Protein AF-A0A931LGN2-F1 (afdb_monomer_lite)

Sequence (109 aa):
MDMLVTTDWLAAHLGDRDVRVVDGSWHMPQLARDARAEFAHAHIPGAVFFDIDAIADRTSPLPHMLPAPEEFEIAVGALGIGNGDRVVVYDTRGVVSAARVWWTFRAFG

Secondary structure (DSSP, 8-state):
--S---HHHHHHHTT-TTEEEEE-----GGG---HHHHHHHS--TT-EE--TTTSS-SSSSSTTPPPPHHHHHHHHHHTT--TT-EEEEE--TT---HHHHHHHHHHH-

Structure (mmCIF, N/CA/C/O backbone):
data_AF-A0A931LGN2-F1
#
_entry.id   AF-A0A931LGN2-F1
#
loop_
_atom_site.group_PDB
_atom_site.id
_atom_site.type_symbol
_atom_site.label_atom_id
_atom_site.label_alt_id
_atom_site.label_comp_id
_atom_site.label_asym_id
_atom_site.label_entity_id
_atom_site.label_seq_id
_atom_site.pdbx_PDB_ins_code
_atom_site.Cartn_x
_atom_site.Cartn_y
_atom_site.Cartn_z
_atom_site.occupancy
_atom_site.B_iso_or_equiv
_atom_site.auth_seq_id
_atom_site.auth_comp_id
_atom_site.auth_asym_id
_atom_site.auth_atom_id
_atom_site.pdbx_PDB_model_num
ATOM 1 N N . MET A 1 1 ? 4.362 -5.661 20.303 1.00 57.56 1 MET A N 1
ATOM 2 C CA . MET A 1 1 ? 3.354 -4.964 19.484 1.00 57.56 1 MET A CA 1
ATOM 3 C C . MET A 1 1 ? 2.977 -5.923 18.381 1.00 57.56 1 MET A C 1
ATOM 5 O O . MET A 1 1 ? 3.876 -6.343 17.657 1.00 57.56 1 MET A O 1
ATOM 9 N N . ASP A 1 2 ? 1.724 -6.366 18.346 1.00 76.12 2 ASP A N 1
ATOM 10 C CA . ASP A 1 2 ? 1.290 -7.351 17.356 1.00 76.12 2 ASP A CA 1
ATOM 11 C C . ASP A 1 2 ? 1.309 -6.737 15.957 1.00 76.12 2 ASP A C 1
ATOM 13 O O . ASP A 1 2 ? 0.831 -5.627 15.741 1.00 76.12 2 ASP A O 1
ATOM 17 N N . MET A 1 3 ? 1.932 -7.451 15.020 1.00 88.12 3 MET A N 1
ATOM 18 C CA . MET A 1 3 ? 2.112 -7.014 13.629 1.00 88.12 3 MET A CA 1
ATOM 19 C C . MET A 1 3 ? 0.897 -7.338 12.750 1.00 88.12 3 MET A C 1
ATOM 21 O O . MET A 1 3 ? 0.896 -7.008 11.569 1.00 88.12 3 MET A O 1
ATOM 25 N N . LEU A 1 4 ? -0.112 -8.006 13.314 1.00 94.94 4 LEU A N 1
ATOM 26 C CA . LEU A 1 4 ? -1.328 -8.435 12.638 1.00 94.94 4 LEU A CA 1
ATOM 27 C C . LEU A 1 4 ? -2.540 -8.004 13.461 1.00 94.94 4 LEU A C 1
ATOM 29 O O . LEU A 1 4 ? -2.515 -8.048 14.690 1.00 94.94 4 LEU A O 1
ATOM 33 N N . VAL A 1 5 ? -3.609 -7.640 12.763 1.00 96.31 5 VAL A N 1
ATOM 34 C CA . VAL A 1 5 ? -4.920 -7.344 13.345 1.00 96.31 5 VAL A CA 1
ATOM 35 C C . VAL A 1 5 ? -5.957 -8.289 12.754 1.00 96.31 5 VAL A C 1
ATOM 37 O O . VAL A 1 5 ? -5.816 -8.759 11.624 1.00 96.31 5 VAL A O 1
ATOM 40 N N . THR A 1 6 ? -6.997 -8.597 13.522 1.00 97.12 6 THR A N 1
ATOM 41 C CA . THR A 1 6 ? -8.118 -9.407 13.033 1.00 97.12 6 THR A CA 1
ATOM 42 C C . THR A 1 6 ? -9.084 -8.556 12.213 1.00 97.12 6 THR A C 1
ATOM 44 O O . THR A 1 6 ? -9.109 -7.328 12.317 1.00 97.12 6 THR A O 1
ATOM 47 N N . THR A 1 7 ? -9.937 -9.212 11.427 1.00 96.75 7 THR A N 1
ATOM 48 C CA . THR A 1 7 ? -11.029 -8.538 10.710 1.00 96.75 7 THR A CA 1
ATOM 49 C C . THR A 1 7 ? -12.006 -7.851 11.661 1.00 96.75 7 THR A C 1
ATOM 51 O O . THR A 1 7 ? -12.489 -6.771 11.343 1.00 96.75 7 THR A O 1
ATOM 54 N N . ASP A 1 8 ? -12.251 -8.432 12.840 1.00 98.06 8 ASP A N 1
ATOM 55 C CA . ASP A 1 8 ? -13.125 -7.844 13.863 1.00 98.06 8 ASP A CA 1
ATOM 56 C C . ASP A 1 8 ? -12.528 -6.562 14.438 1.00 98.06 8 ASP A C 1
ATOM 58 O O . ASP A 1 8 ? -13.230 -5.566 14.613 1.00 98.06 8 ASP A O 1
ATOM 62 N N . TRP A 1 9 ? -11.212 -6.565 14.683 1.00 97.56 9 TRP A N 1
ATOM 63 C CA . TRP A 1 9 ? -10.505 -5.358 15.085 1.00 97.56 9 TRP A CA 1
ATOM 64 C C . TRP A 1 9 ? -10.626 -4.296 13.995 1.00 97.56 9 TRP A C 1
ATOM 66 O O . TRP A 1 9 ? -11.043 -3.182 14.289 1.00 97.56 9 TRP A O 1
ATOM 76 N N . LEU A 1 10 ? -10.340 -4.638 12.734 1.00 97.56 10 LEU A N 1
ATOM 77 C CA . LEU A 1 10 ? -10.416 -3.664 11.648 1.00 97.56 10 LEU A CA 1
ATOM 78 C C . LEU A 1 10 ? -11.829 -3.086 11.515 1.00 97.56 10 LEU A C 1
ATOM 80 O O . LEU A 1 10 ? -11.980 -1.870 11.489 1.00 97.56 10 LEU A O 1
ATOM 84 N N . ALA A 1 11 ? -12.861 -3.934 11.521 1.00 97.88 11 ALA A N 1
ATOM 85 C CA . ALA A 1 11 ? -14.255 -3.508 11.440 1.00 97.88 11 ALA A CA 1
ATOM 86 C C . ALA A 1 11 ? -14.645 -2.528 12.561 1.00 97.88 11 ALA A C 1
ATOM 88 O O . ALA A 1 11 ? -15.363 -1.563 12.302 1.00 97.88 11 ALA A O 1
ATOM 89 N N . ALA A 1 12 ? -14.141 -2.736 13.781 1.00 98.06 12 ALA A N 1
ATOM 90 C CA . ALA A 1 12 ? -14.393 -1.851 14.917 1.00 98.06 12 ALA A CA 1
ATOM 91 C C . ALA A 1 12 ? -13.675 -0.489 14.824 1.00 98.06 12 ALA A C 1
ATOM 93 O O . ALA A 1 12 ? -14.122 0.457 15.466 1.00 98.06 12 ALA A O 1
ATOM 94 N N . HIS A 1 13 ? -12.605 -0.378 14.027 1.00 97.69 13 HIS A N 1
ATOM 95 C CA . HIS A 1 13 ? -11.767 0.826 13.925 1.00 97.69 13 HIS A CA 1
ATOM 96 C C . HIS A 1 13 ? -11.794 1.473 12.524 1.00 97.69 13 HIS A C 1
ATOM 98 O O . HIS A 1 13 ? -11.047 2.412 12.273 1.00 97.69 13 HIS A O 1
ATOM 104 N N . LEU A 1 14 ? -12.663 1.031 11.600 1.00 96.06 14 LEU A N 1
ATOM 105 C CA . LEU A 1 14 ? -12.775 1.613 10.245 1.00 96.06 14 LEU A CA 1
ATOM 106 C C . LEU A 1 14 ? -13.104 3.117 10.243 1.00 96.06 14 LEU A C 1
ATOM 108 O O . LEU A 1 14 ? -12.819 3.807 9.269 1.00 96.06 14 LEU A O 1
ATOM 112 N N . GLY A 1 15 ? -13.741 3.618 11.305 1.00 95.44 15 GLY A N 1
ATOM 113 C CA . GLY A 1 15 ? -14.076 5.036 11.461 1.00 95.44 15 GLY A CA 1
ATOM 114 C C . GLY A 1 15 ? -12.994 5.876 12.145 1.00 95.44 15 GLY A C 1
ATOM 115 O O . GLY A 1 15 ? -13.154 7.095 12.246 1.00 95.44 15 GLY A O 1
ATOM 116 N N . ASP A 1 16 ? -11.920 5.254 12.631 1.00 97.50 16 ASP A N 1
ATOM 117 C CA . ASP A 1 16 ? -10.846 5.958 13.320 1.00 97.50 16 ASP A CA 1
ATOM 118 C C . ASP A 1 16 ? -10.065 6.826 12.330 1.00 97.50 16 ASP A C 1
ATOM 120 O O . ASP A 1 16 ? -9.646 6.382 11.261 1.00 97.50 16 ASP A O 1
ATOM 124 N N . ARG A 1 17 ? -9.837 8.093 12.691 1.00 94.88 17 ARG A N 1
ATOM 125 C CA . ARG A 1 17 ? -9.197 9.070 11.790 1.00 94.88 17 ARG A CA 1
ATOM 126 C C . ARG A 1 17 ? -7.748 8.733 11.448 1.00 94.88 17 ARG A C 1
ATOM 128 O O . ARG A 1 17 ? -7.250 9.225 10.434 1.00 94.88 17 ARG A O 1
ATOM 135 N N . ASP A 1 18 ? -7.108 7.959 12.312 1.00 95.75 18 ASP A N 1
ATOM 136 C CA . ASP A 1 18 ? -5.727 7.515 12.228 1.00 95.75 18 ASP A CA 1
ATOM 137 C C . ASP A 1 18 ? -5.612 6.066 11.738 1.00 95.75 18 ASP A C 1
ATOM 139 O O . ASP A 1 18 ? -4.524 5.520 11.789 1.00 95.75 18 ASP A O 1
ATOM 143 N N . VAL A 1 19 ? -6.679 5.411 11.262 1.00 97.44 19 VAL A N 1
ATOM 144 C CA . VAL A 1 19 ? -6.567 4.106 10.587 1.00 97.44 19 VAL A CA 1
ATOM 145 C C . VAL A 1 19 ? -6.593 4.306 9.075 1.00 97.44 19 VAL A C 1
ATOM 147 O O . VAL A 1 19 ? -7.521 4.895 8.520 1.00 97.44 19 VAL A O 1
ATOM 150 N N . ARG A 1 20 ? -5.569 3.788 8.389 1.00 97.81 20 ARG A N 1
ATOM 151 C CA . ARG A 1 20 ? -5.482 3.777 6.921 1.00 97.81 20 ARG A CA 1
ATOM 152 C C . ARG A 1 20 ? -5.476 2.349 6.423 1.00 97.81 20 ARG A C 1
ATOM 154 O O . ARG A 1 20 ? -4.548 1.597 6.706 1.00 97.81 20 ARG A O 1
ATOM 161 N N . VAL A 1 21 ? -6.506 1.983 5.671 1.00 98.38 21 VAL A N 1
ATOM 162 C CA . VAL A 1 21 ? -6.586 0.660 5.052 1.00 98.38 21 VAL A CA 1
ATOM 163 C C . VAL A 1 21 ? -5.935 0.719 3.678 1.00 98.38 21 VAL A C 1
ATOM 165 O O . VAL A 1 21 ? -6.259 1.588 2.873 1.00 98.38 21 VAL A O 1
ATOM 168 N N . VAL A 1 22 ? -5.014 -0.198 3.408 1.00 98.56 22 VAL A N 1
ATOM 169 C CA . VAL A 1 22 ? -4.248 -0.239 2.163 1.00 98.56 22 VAL A CA 1
ATOM 170 C C . VAL A 1 22 ? -4.437 -1.596 1.507 1.00 98.56 22 VAL A C 1
ATOM 172 O O . VAL A 1 22 ? -4.096 -2.627 2.084 1.00 98.56 22 VAL A O 1
ATOM 175 N N . ASP A 1 23 ? -4.969 -1.591 0.293 1.00 98.44 23 ASP A N 1
ATOM 176 C CA . ASP A 1 23 ? -4.975 -2.764 -0.569 1.00 98.44 23 ASP A CA 1
ATOM 177 C C . ASP A 1 23 ? -3.623 -2.852 -1.283 1.00 98.44 23 ASP A C 1
ATOM 179 O O . ASP A 1 23 ? -3.290 -2.007 -2.112 1.00 98.44 23 ASP A O 1
ATOM 183 N N . GLY A 1 24 ? -2.830 -3.855 -0.918 1.00 97.69 24 GLY A N 1
ATOM 184 C CA . GLY A 1 24 ? -1.549 -4.179 -1.535 1.00 97.69 24 GLY A CA 1
ATOM 185 C C . GLY A 1 24 ? -1.641 -5.351 -2.507 1.00 97.69 24 GLY A C 1
ATOM 186 O O . GLY A 1 24 ? -0.647 -6.060 -2.674 1.00 97.69 24 GLY A O 1
ATOM 187 N N . SER A 1 25 ? -2.818 -5.628 -3.080 1.00 97.69 25 SER A N 1
ATOM 188 C CA . SER A 1 25 ? -3.022 -6.737 -4.015 1.00 97.69 25 SER A CA 1
ATOM 189 C C . SER A 1 25 ? -2.166 -6.583 -5.265 1.00 97.69 25 SER A C 1
ATOM 191 O O . SER A 1 25 ? -2.205 -5.567 -5.955 1.00 97.69 25 SER A O 1
ATOM 193 N N . TRP A 1 26 ? -1.456 -7.653 -5.603 1.00 96.56 26 TRP A N 1
ATOM 194 C CA . TRP A 1 26 ? -0.723 -7.784 -6.851 1.00 96.56 26 TRP A CA 1
ATOM 195 C C . TRP A 1 26 ? -0.811 -9.228 -7.342 1.00 96.56 26 TRP A C 1
ATOM 197 O O . TRP A 1 26 ? -0.770 -10.165 -6.543 1.00 96.56 26 TRP A O 1
ATOM 207 N N . HIS A 1 27 ? -0.918 -9.418 -8.656 1.00 94.50 27 HIS A N 1
ATOM 208 C CA . HIS A 1 27 ? -1.079 -10.739 -9.263 1.00 94.50 27 HIS A CA 1
ATOM 209 C C . HIS A 1 27 ? 0.071 -11.054 -10.206 1.00 94.50 27 HIS A C 1
ATOM 211 O O . HIS A 1 27 ? 0.509 -10.209 -10.982 1.00 94.50 27 HIS A O 1
ATOM 217 N N . MET A 1 28 ? 0.504 -12.316 -10.201 1.00 91.31 28 MET A N 1
ATOM 218 C CA . MET A 1 28 ? 1.445 -12.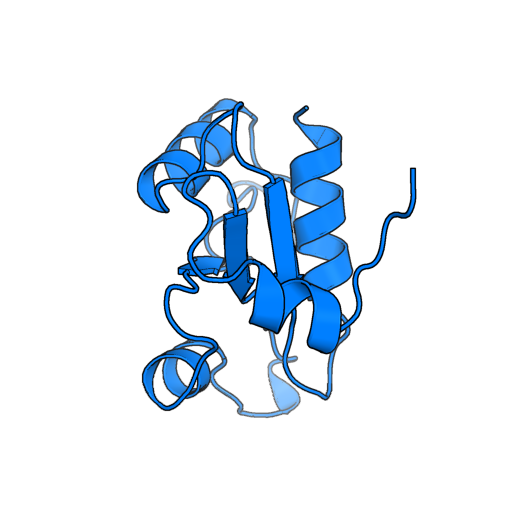812 -11.202 1.00 91.31 28 MET A CA 1
ATOM 219 C C . MET A 1 28 ? 0.849 -12.639 -12.610 1.00 91.31 28 MET A C 1
ATOM 221 O O . MET A 1 28 ? -0.323 -12.989 -12.802 1.00 91.31 28 MET A O 1
ATOM 225 N N . PRO A 1 29 ? 1.628 -12.197 -13.617 1.00 88.81 29 PRO A N 1
ATOM 226 C CA . PRO A 1 29 ? 1.113 -11.928 -14.964 1.00 88.81 29 PRO A CA 1
ATOM 227 C C . PRO A 1 29 ? 0.350 -13.102 -15.597 1.00 88.81 29 PRO A C 1
ATOM 229 O O . PRO A 1 29 ? -0.595 -12.905 -16.356 1.00 88.81 29 PRO A O 1
ATOM 232 N N . GLN A 1 30 ? 0.723 -14.340 -15.258 1.00 90.69 30 GLN A N 1
ATOM 233 C CA . GLN A 1 30 ? 0.113 -15.563 -15.788 1.00 90.69 30 GLN A CA 1
ATOM 234 C C . GLN A 1 30 ? -1.319 -15.798 -15.291 1.00 90.69 30 GLN A C 1
ATOM 236 O O . GLN A 1 30 ? -2.047 -16.575 -15.903 1.00 90.69 30 GLN A O 1
ATOM 241 N N . LEU A 1 31 ? -1.729 -15.157 -14.192 1.00 89.50 31 LEU A N 1
ATOM 242 C CA . LEU A 1 31 ? -3.082 -15.295 -13.652 1.00 89.50 31 LEU A CA 1
ATOM 243 C C . LEU A 1 31 ? -4.115 -14.480 -14.440 1.00 89.50 31 LEU A C 1
ATOM 245 O O . LEU A 1 31 ? -5.305 -14.707 -14.245 1.00 89.50 31 LEU A O 1
ATOM 249 N N . ALA A 1 32 ? -3.682 -13.557 -15.313 1.00 90.00 32 ALA A N 1
ATOM 250 C CA . ALA A 1 32 ? -4.555 -12.674 -16.094 1.00 90.00 32 ALA A CA 1
ATOM 251 C C . ALA A 1 32 ? -5.619 -11.954 -15.234 1.00 90.00 32 ALA A C 1
ATOM 253 O O . ALA A 1 32 ? -6.758 -11.761 -15.657 1.00 90.00 32 ALA A O 1
ATOM 254 N N . ARG A 1 33 ? -5.234 -11.577 -14.009 1.00 93.12 33 ARG A N 1
ATOM 255 C CA . ARG A 1 33 ? -6.052 -10.814 -13.062 1.00 93.12 33 ARG A CA 1
ATOM 256 C C . ARG A 1 33 ? -5.533 -9.390 -12.967 1.00 93.12 33 ARG A C 1
ATOM 258 O O . ARG A 1 33 ? -4.325 -9.173 -12.939 1.00 93.12 33 ARG A O 1
ATOM 265 N N . ASP A 1 34 ? -6.453 -8.443 -12.871 1.00 94.56 34 ASP A N 1
ATOM 266 C CA . ASP A 1 34 ? -6.153 -7.022 -12.724 1.00 94.56 34 ASP A CA 1
ATOM 267 C C . ASP A 1 34 ? -6.534 -6.587 -11.307 1.00 94.56 34 ASP A C 1
ATOM 269 O O . ASP A 1 34 ? -7.710 -6.396 -10.996 1.00 94.56 34 ASP A O 1
ATOM 273 N N . ALA A 1 35 ? -5.530 -6.456 -10.437 1.00 96.00 35 ALA A N 1
ATOM 274 C CA . ALA A 1 35 ? -5.739 -6.088 -9.039 1.00 96.00 35 ALA A CA 1
ATOM 275 C C . ALA A 1 35 ? -6.399 -4.707 -8.897 1.00 96.00 35 ALA A C 1
ATOM 277 O O . ALA A 1 35 ? -7.212 -4.500 -7.997 1.00 96.00 35 ALA A O 1
ATOM 278 N N . ARG A 1 36 ? -6.106 -3.772 -9.809 1.00 96.69 36 ARG A N 1
ATOM 279 C CA . ARG A 1 36 ? -6.666 -2.421 -9.770 1.00 96.69 36 ARG A CA 1
ATOM 280 C C . ARG A 1 36 ? -8.132 -2.414 -10.187 1.00 96.69 36 ARG A C 1
ATOM 282 O O . ARG A 1 36 ? -8.938 -1.718 -9.569 1.00 96.69 36 ARG A O 1
ATOM 289 N N . ALA A 1 37 ? -8.490 -3.188 -11.210 1.00 97.38 37 ALA A N 1
ATOM 290 C CA . ALA A 1 37 ? -9.883 -3.367 -11.608 1.00 97.38 37 ALA A CA 1
ATOM 291 C C . ALA A 1 37 ? -10.692 -4.099 -10.523 1.00 97.38 37 ALA A C 1
ATOM 293 O O . ALA A 1 37 ? -11.827 -3.715 -10.244 1.00 97.38 37 ALA A O 1
ATOM 294 N N . GLU A 1 38 ? -10.104 -5.110 -9.877 1.00 97.12 38 GLU A N 1
ATOM 295 C CA . GLU A 1 38 ? -10.714 -5.816 -8.744 1.00 97.12 38 GLU A CA 1
ATOM 296 C C . GLU A 1 38 ? -10.956 -4.876 -7.558 1.00 97.12 38 GLU A C 1
ATOM 298 O O . GLU A 1 38 ? -12.075 -4.829 -7.051 1.00 97.12 38 GLU A O 1
ATOM 303 N N . PHE A 1 39 ? -9.959 -4.065 -7.188 1.00 97.94 39 PHE A N 1
ATOM 304 C CA . PHE A 1 39 ? -10.100 -3.029 -6.165 1.00 97.94 39 PHE A CA 1
ATOM 305 C C . PHE A 1 39 ? -11.225 -2.047 -6.515 1.00 97.94 39 PHE A C 1
ATOM 307 O O . PHE A 1 39 ? -12.096 -1.779 -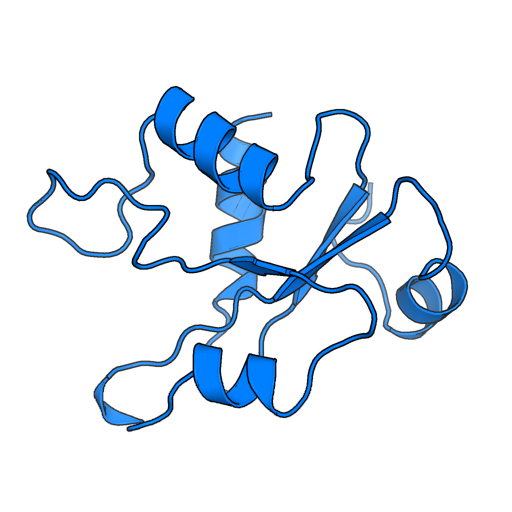5.692 1.00 97.94 39 PHE A O 1
ATOM 314 N N . ALA A 1 40 ? -11.270 -1.543 -7.753 1.00 97.94 40 ALA A N 1
ATOM 315 C CA . ALA A 1 40 ? -12.325 -0.628 -8.192 1.00 97.94 40 ALA A CA 1
ATOM 316 C C . ALA A 1 40 ? -13.728 -1.260 -8.141 1.00 97.94 40 ALA A C 1
ATOM 318 O O . ALA A 1 40 ? -14.712 -0.555 -7.916 1.00 97.94 40 ALA A O 1
ATOM 319 N N . HIS A 1 41 ? -13.824 -2.577 -8.339 1.00 97.94 41 HIS A N 1
ATOM 320 C CA . HIS A 1 41 ? -15.076 -3.317 -8.239 1.00 97.94 41 HIS A CA 1
ATOM 321 C C . HIS A 1 41 ? -15.517 -3.526 -6.784 1.00 97.94 41 HIS A C 1
ATOM 323 O O . HIS A 1 41 ? -16.689 -3.318 -6.466 1.00 97.94 41 HIS A O 1
ATOM 329 N N . ALA A 1 42 ? -14.599 -3.939 -5.907 1.00 97.62 42 ALA A N 1
ATOM 330 C CA . ALA A 1 42 ? -14.870 -4.158 -4.493 1.00 97.62 42 ALA A CA 1
ATOM 331 C C . ALA A 1 42 ? -13.592 -4.046 -3.650 1.00 97.62 42 ALA A C 1
ATOM 333 O O . ALA A 1 42 ? -12.589 -4.702 -3.920 1.00 97.62 42 ALA A O 1
ATOM 334 N N . HIS A 1 43 ? -13.667 -3.270 -2.574 1.00 98.00 43 HIS A N 1
ATOM 335 C CA . HIS A 1 43 ? -12.599 -3.100 -1.591 1.00 98.00 43 HIS A CA 1
ATOM 336 C C . HIS A 1 43 ? -13.193 -2.816 -0.207 1.00 98.00 43 HIS A C 1
ATOM 338 O O . HIS A 1 43 ? -14.393 -2.553 -0.068 1.00 98.00 43 HIS A O 1
ATOM 344 N N . ILE A 1 44 ? -12.358 -2.880 0.832 1.00 98.12 44 ILE A N 1
ATOM 345 C CA . ILE A 1 44 ? -12.757 -2.476 2.188 1.00 98.12 44 ILE A CA 1
ATOM 346 C C . ILE A 1 44 ? -13.096 -0.974 2.178 1.00 98.12 44 ILE A C 1
ATOM 348 O O . ILE A 1 44 ? -12.325 -0.200 1.611 1.00 98.12 44 ILE A O 1
ATOM 352 N N . PRO A 1 45 ? -14.207 -0.522 2.795 1.00 96.88 45 PRO A N 1
ATOM 353 C CA . PRO A 1 45 ? -14.583 0.890 2.789 1.00 96.88 45 PRO A CA 1
ATOM 354 C C . PRO A 1 45 ? -13.449 1.813 3.248 1.00 96.88 45 PRO A C 1
ATOM 356 O O . PRO A 1 45 ? -12.861 1.603 4.306 1.00 96.88 45 PRO A O 1
ATOM 359 N N . GLY A 1 46 ? -13.158 2.843 2.449 1.00 96.25 46 GLY A N 1
ATOM 360 C CA . GLY A 1 46 ? -12.104 3.820 2.741 1.00 96.25 46 GLY A CA 1
ATOM 361 C C . GLY A 1 46 ? -10.678 3.340 2.455 1.00 96.25 46 GLY A C 1
ATOM 362 O O . GLY A 1 46 ? -9.742 4.095 2.713 1.00 96.25 46 GLY A O 1
ATOM 363 N N . ALA A 1 47 ? -10.495 2.125 1.926 1.00 98.31 47 ALA A N 1
ATOM 364 C CA . ALA A 1 47 ? -9.179 1.653 1.527 1.00 98.31 47 ALA A CA 1
ATOM 365 C C . ALA A 1 47 ? -8.609 2.447 0.344 1.00 98.31 47 ALA A C 1
ATOM 367 O O . ALA A 1 47 ? -9.346 2.986 -0.483 1.00 98.31 47 ALA A O 1
ATOM 368 N N . VAL A 1 48 ? -7.283 2.472 0.254 1.00 98.38 48 VAL A N 1
ATOM 369 C CA . VAL A 1 48 ? -6.526 3.004 -0.886 1.00 98.38 48 VAL A CA 1
ATOM 370 C C . VAL A 1 48 ? -5.727 1.890 -1.548 1.00 98.38 48 VAL A C 1
ATOM 372 O O . VAL A 1 48 ? -5.304 0.949 -0.881 1.00 98.38 48 VAL A O 1
ATOM 375 N N . PHE A 1 49 ? -5.512 1.992 -2.857 1.00 98.50 49 PHE A N 1
ATOM 376 C CA . PHE A 1 49 ? -4.758 0.994 -3.613 1.00 98.50 49 PHE A CA 1
ATOM 377 C C . PHE A 1 49 ? -3.273 1.361 -3.668 1.00 98.50 49 PHE A C 1
ATOM 379 O O . PHE A 1 49 ? -2.917 2.425 -4.181 1.00 98.50 49 PHE A O 1
ATOM 386 N N . PHE A 1 50 ? -2.414 0.478 -3.162 1.00 98.38 50 PHE A N 1
ATOM 387 C CA . PHE A 1 50 ? -0.964 0.590 -3.266 1.00 98.38 50 PHE A CA 1
ATOM 388 C C . PHE A 1 50 ? -0.482 -0.206 -4.478 1.00 98.38 50 PHE A C 1
ATOM 390 O O . PHE A 1 50 ? -0.399 -1.433 -4.455 1.00 98.38 50 PHE A O 1
ATOM 397 N N . ASP A 1 51 ? -0.142 0.513 -5.541 1.00 97.31 51 ASP A N 1
ATOM 398 C CA . ASP A 1 51 ? 0.375 -0.074 -6.771 1.00 97.31 51 ASP A CA 1
ATOM 399 C C . ASP A 1 51 ? 1.882 -0.339 -6.628 1.00 97.31 51 ASP A C 1
ATOM 401 O O . ASP A 1 51 ? 2.692 0.581 -6.723 1.00 97.31 51 ASP A O 1
ATOM 405 N N . ILE A 1 52 ? 2.266 -1.592 -6.373 1.00 96.25 52 ILE A N 1
ATOM 406 C CA . ILE A 1 52 ? 3.676 -1.978 -6.201 1.00 96.25 52 ILE A CA 1
ATOM 407 C C . ILE A 1 52 ? 4.506 -1.841 -7.488 1.00 96.25 52 ILE A C 1
ATOM 409 O O . ILE A 1 52 ? 5.725 -1.712 -7.406 1.00 96.25 52 ILE A O 1
ATOM 413 N N . ASP A 1 53 ? 3.877 -1.851 -8.665 1.00 95.38 53 ASP A N 1
ATOM 414 C CA . ASP A 1 53 ? 4.576 -1.614 -9.929 1.00 95.38 53 ASP A CA 1
ATOM 415 C C . ASP A 1 53 ? 4.880 -0.119 -10.110 1.00 95.38 53 ASP A C 1
ATOM 417 O O . ASP A 1 53 ? 5.919 0.256 -10.661 1.00 95.38 53 ASP A O 1
ATOM 421 N N . ALA A 1 54 ? 3.990 0.751 -9.620 1.00 96.69 54 ALA A N 1
ATOM 422 C CA . ALA A 1 54 ? 4.180 2.197 -9.656 1.00 96.69 54 ALA A CA 1
ATOM 423 C C . ALA A 1 54 ? 5.065 2.722 -8.512 1.00 96.69 54 ALA A C 1
ATOM 425 O O . ALA A 1 54 ? 5.876 3.620 -8.740 1.00 96.69 54 ALA A O 1
ATOM 426 N N . ILE A 1 55 ? 4.916 2.177 -7.301 1.00 97.56 55 ILE A N 1
ATOM 427 C CA . ILE A 1 55 ? 5.641 2.572 -6.083 1.00 97.56 55 ILE A CA 1
ATOM 428 C C . ILE A 1 55 ? 6.844 1.639 -5.895 1.00 97.56 55 ILE A C 1
ATOM 430 O O . ILE A 1 55 ? 6.932 0.841 -4.958 1.00 97.56 55 ILE A O 1
ATOM 434 N N . ALA A 1 56 ? 7.771 1.735 -6.840 1.00 97.94 56 ALA A N 1
ATOM 435 C CA . ALA A 1 56 ? 9.003 0.966 -6.897 1.00 97.94 56 ALA A CA 1
ATOM 436 C C . ALA A 1 56 ? 10.122 1.803 -7.522 1.00 97.94 56 ALA A C 1
ATOM 438 O O . ALA A 1 56 ? 9.858 2.780 -8.221 1.00 97.94 56 ALA A O 1
ATOM 439 N N . ASP A 1 57 ? 11.372 1.387 -7.320 1.00 97.88 57 ASP A N 1
ATOM 440 C CA . ASP A 1 57 ? 12.490 1.921 -8.098 1.00 97.88 57 ASP A CA 1
ATOM 441 C C . ASP A 1 57 ? 12.373 1.432 -9.548 1.00 97.88 57 ASP A C 1
ATOM 443 O O . ASP A 1 57 ? 12.629 0.268 -9.870 1.00 97.88 57 ASP A O 1
ATOM 447 N N . ARG A 1 58 ? 11.976 2.357 -10.425 1.00 95.81 58 ARG A N 1
ATOM 448 C CA . ARG A 1 58 ? 11.777 2.122 -11.861 1.00 95.81 58 ARG A CA 1
ATOM 449 C C . ARG A 1 58 ? 13.035 2.382 -12.693 1.00 95.81 58 ARG A C 1
ATOM 451 O O . ARG A 1 58 ? 12.980 2.270 -13.917 1.00 95.81 58 ARG A O 1
ATOM 458 N N . THR A 1 59 ? 14.150 2.745 -12.057 1.00 96.62 59 THR A N 1
ATOM 459 C CA . THR A 1 59 ? 15.460 2.871 -12.714 1.00 96.62 59 THR A CA 1
ATOM 460 C C . THR A 1 59 ? 16.191 1.530 -12.781 1.00 96.62 59 THR A C 1
ATOM 462 O O . THR A 1 59 ? 17.007 1.311 -13.680 1.00 96.62 59 THR A O 1
ATOM 465 N N . SER A 1 60 ? 15.865 0.608 -11.871 1.00 96.56 60 SER A N 1
ATOM 466 C CA . SER A 1 60 ? 16.356 -0.765 -11.896 1.00 96.56 60 SER A CA 1
ATOM 467 C C . SER A 1 60 ? 15.767 -1.572 -13.064 1.00 96.56 60 SER A C 1
ATOM 469 O O . SER A 1 60 ? 14.587 -1.430 -13.386 1.00 96.56 60 SER A O 1
ATOM 471 N N . PRO A 1 61 ? 16.538 -2.497 -13.673 1.00 95.50 61 PRO A N 1
ATOM 472 C CA . PRO A 1 61 ? 15.997 -3.454 -14.638 1.00 95.50 61 PRO A CA 1
ATOM 473 C C . PRO A 1 61 ? 15.123 -4.548 -13.994 1.00 95.50 61 PRO A C 1
ATOM 475 O O . PRO A 1 61 ? 14.550 -5.365 -14.714 1.00 95.50 61 PRO A O 1
ATOM 478 N N . LEU A 1 62 ? 15.060 -4.621 -12.658 1.00 96.50 62 LEU A N 1
ATOM 479 C CA . LEU A 1 62 ? 14.266 -5.605 -11.917 1.00 96.50 62 LEU A CA 1
ATOM 480 C C . LEU A 1 62 ? 12.930 -4.997 -11.454 1.00 96.50 62 LEU A C 1
ATOM 482 O O . LEU A 1 62 ? 12.918 -3.848 -11.015 1.00 96.50 62 LEU A O 1
ATOM 486 N N . PRO A 1 63 ? 11.819 -5.757 -11.481 1.00 94.50 63 PRO A N 1
ATOM 487 C CA . PRO A 1 63 ? 10.541 -5.282 -10.962 1.00 94.50 63 PRO A CA 1
ATOM 488 C C . PRO A 1 63 ? 10.541 -5.219 -9.427 1.00 94.50 63 PRO A C 1
ATOM 490 O O . PRO A 1 63 ? 11.292 -5.934 -8.758 1.00 94.50 63 PRO A O 1
ATOM 493 N N . HIS A 1 64 ? 9.644 -4.400 -8.873 1.00 95.38 64 HIS A N 1
ATOM 494 C CA . HIS A 1 64 ? 9.357 -4.304 -7.435 1.00 95.38 64 HIS A CA 1
ATOM 495 C C . HIS A 1 64 ? 10.593 -3.999 -6.571 1.00 95.38 64 HIS A C 1
ATOM 497 O O . HIS A 1 64 ? 10.713 -4.469 -5.431 1.00 95.38 64 HIS A O 1
ATOM 503 N N . MET A 1 65 ? 11.546 -3.234 -7.094 1.00 98.00 65 MET A N 1
ATOM 504 C CA . MET A 1 65 ? 12.667 -2.752 -6.294 1.00 98.00 65 MET A CA 1
ATOM 505 C C . MET A 1 65 ? 12.186 -1.690 -5.310 1.00 98.00 65 MET A C 1
ATOM 507 O O . MET A 1 65 ? 11.218 -0.980 -5.572 1.00 98.00 65 MET A O 1
ATOM 511 N N . LEU A 1 66 ? 12.806 -1.636 -4.130 1.00 98.12 66 LEU A N 1
ATOM 512 C CA . LEU A 1 66 ? 12.443 -0.647 -3.116 1.00 98.12 66 LEU A CA 1
ATOM 513 C C . LEU A 1 66 ? 12.663 0.766 -3.706 1.00 98.12 66 LEU A C 1
ATOM 515 O O . LEU A 1 66 ? 13.760 0.998 -4.208 1.00 98.12 66 LEU A O 1
ATOM 519 N N . PRO A 1 67 ? 11.657 1.663 -3.690 1.00 97.94 67 PRO A N 1
ATOM 520 C CA . PRO A 1 67 ? 11.783 3.013 -4.253 1.00 97.94 67 PRO A CA 1
ATOM 521 C C . PRO A 1 67 ? 12.780 3.873 -3.464 1.00 97.94 67 PRO A C 1
ATOM 523 O O . PRO A 1 67 ? 13.210 3.494 -2.371 1.00 97.94 67 PRO A O 1
ATOM 526 N N . ALA A 1 68 ? 13.123 5.054 -3.984 1.00 97.88 68 ALA A N 1
ATOM 527 C CA . ALA A 1 68 ? 13.810 6.054 -3.170 1.00 97.88 68 ALA A CA 1
ATOM 528 C C . ALA A 1 68 ? 12.875 6.580 -2.054 1.00 97.88 68 ALA A C 1
ATOM 530 O O . ALA A 1 68 ? 11.657 6.630 -2.259 1.00 97.88 68 ALA A O 1
ATOM 531 N N . PRO A 1 69 ? 13.402 6.991 -0.882 1.00 97.56 69 PRO A N 1
ATOM 532 C CA . PRO A 1 69 ? 12.585 7.522 0.211 1.00 97.56 69 PRO A CA 1
ATOM 533 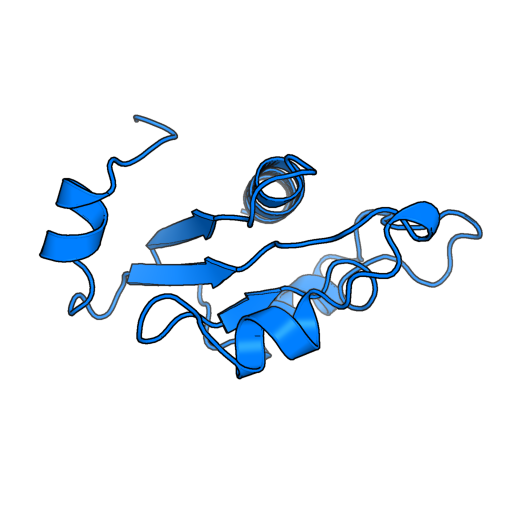C C . PRO A 1 69 ? 11.657 8.669 -0.213 1.00 97.56 69 PRO A C 1
ATOM 535 O O . PRO A 1 69 ? 10.492 8.689 0.172 1.00 97.56 69 PRO A O 1
ATOM 538 N N . GLU A 1 70 ? 12.144 9.589 -1.049 1.00 97.31 70 GLU A N 1
ATOM 539 C CA . GLU A 1 70 ? 11.386 10.757 -1.509 1.00 97.31 70 GLU A CA 1
ATOM 540 C C . GLU A 1 70 ? 10.238 10.357 -2.448 1.00 97.31 70 GLU A C 1
ATOM 542 O O . GLU A 1 70 ? 9.142 10.913 -2.386 1.00 97.31 70 GLU A O 1
ATO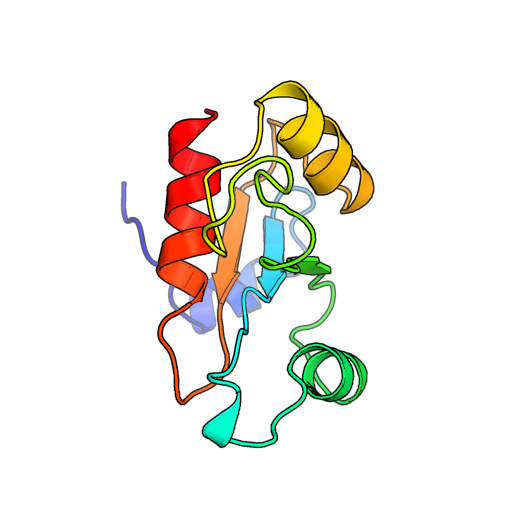M 547 N N . GLU A 1 71 ? 10.464 9.360 -3.309 1.00 97.25 71 GLU A N 1
ATOM 548 C CA . GLU A 1 71 ? 9.430 8.817 -4.197 1.00 97.25 71 GLU A CA 1
ATOM 549 C C . GLU A 1 71 ? 8.350 8.085 -3.399 1.00 97.25 71 GLU A C 1
ATOM 551 O O . GLU A 1 71 ? 7.158 8.235 -3.681 1.00 97.25 71 GLU A O 1
ATOM 556 N N . PHE A 1 72 ? 8.761 7.328 -2.377 1.00 98.19 72 PHE A N 1
ATOM 557 C CA . PHE A 1 72 ? 7.843 6.673 -1.455 1.00 98.19 72 PHE A CA 1
ATOM 558 C C . PHE A 1 72 ? 6.990 7.693 -0.699 1.00 98.19 72 PHE A C 1
ATOM 560 O O . PHE A 1 72 ? 5.769 7.561 -0.706 1.00 98.19 72 PHE A O 1
ATOM 567 N N . GLU A 1 73 ? 7.610 8.718 -0.104 1.00 97.50 73 GLU A N 1
ATOM 568 C CA . GLU A 1 73 ? 6.924 9.786 0.635 1.00 97.50 73 GLU A CA 1
ATOM 569 C C . GLU A 1 73 ? 5.860 10.471 -0.231 1.00 97.50 73 GLU A C 1
ATOM 571 O O . GLU A 1 73 ? 4.703 10.588 0.178 1.00 97.50 73 GLU A O 1
ATOM 576 N N . ILE A 1 74 ? 6.224 10.865 -1.456 1.00 97.81 74 ILE A N 1
ATOM 577 C CA . ILE A 1 74 ? 5.294 11.493 -2.402 1.00 97.81 74 ILE A CA 1
ATOM 578 C C . ILE A 1 74 ? 4.136 10.544 -2.728 1.00 97.81 74 ILE A C 1
ATOM 580 O O . ILE A 1 74 ? 2.975 10.961 -2.722 1.00 97.81 74 ILE A O 1
ATOM 584 N N . ALA A 1 75 ? 4.435 9.272 -3.004 1.00 97.81 75 ALA A N 1
ATOM 585 C CA . ALA A 1 75 ? 3.427 8.292 -3.379 1.00 97.81 75 ALA A CA 1
ATOM 586 C C . ALA A 1 75 ? 2.435 8.013 -2.242 1.00 97.81 75 ALA A C 1
ATOM 588 O O . ALA A 1 75 ? 1.227 8.110 -2.455 1.00 97.81 75 ALA A O 1
ATOM 589 N N . VAL A 1 76 ? 2.909 7.708 -1.030 1.00 97.44 76 VAL A N 1
ATOM 590 C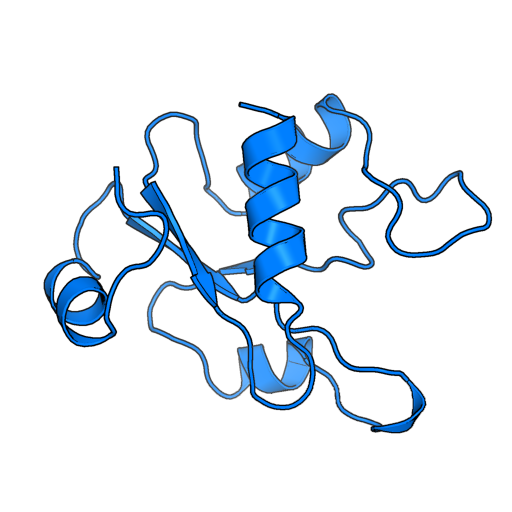 CA . VAL A 1 76 ? 2.018 7.399 0.103 1.00 97.44 76 VAL A CA 1
ATOM 591 C C . VAL A 1 76 ? 1.308 8.641 0.636 1.00 97.44 76 VAL A C 1
ATOM 593 O O . VAL A 1 76 ? 0.142 8.554 1.025 1.00 97.44 76 VAL A O 1
ATOM 596 N N . GLY A 1 77 ? 1.942 9.814 0.551 1.00 97.88 77 GLY A N 1
ATOM 597 C CA . GLY A 1 77 ? 1.302 11.094 0.841 1.00 97.88 77 GLY A CA 1
ATOM 598 C C . GLY A 1 77 ? 0.137 11.388 -0.110 1.00 97.88 77 GLY A C 1
ATOM 599 O O . GLY A 1 77 ? -0.923 11.832 0.332 1.00 97.88 77 GLY A O 1
ATOM 600 N N . ALA A 1 78 ? 0.271 11.060 -1.401 1.00 98.06 78 ALA A N 1
ATOM 601 C CA . ALA A 1 78 ? -0.821 11.167 -2.374 1.00 98.06 78 ALA A CA 1
ATOM 602 C C . ALA A 1 78 ? -1.974 10.180 -2.105 1.00 98.06 78 ALA A C 1
ATOM 604 O O . ALA A 1 78 ? -3.112 10.445 -2.497 1.00 98.06 78 ALA A O 1
ATOM 605 N N . LEU A 1 79 ? -1.704 9.078 -1.397 1.00 97.50 79 LEU A N 1
ATOM 606 C CA . LEU A 1 79 ? -2.720 8.155 -0.878 1.00 97.50 79 LEU A CA 1
ATOM 607 C C . LEU A 1 79 ? -3.352 8.639 0.444 1.00 97.50 79 LEU A C 1
ATOM 609 O O . LEU A 1 79 ? -4.209 7.957 1.001 1.00 97.50 79 LEU A O 1
ATOM 613 N N . GLY A 1 80 ? -2.954 9.809 0.954 1.00 96.81 80 GLY A N 1
ATOM 614 C CA . GLY A 1 80 ? -3.472 10.381 2.198 1.00 96.81 80 GLY A CA 1
ATOM 615 C C . GLY A 1 80 ? -2.911 9.734 3.465 1.00 96.81 80 GLY A C 1
ATOM 616 O O . GLY A 1 80 ? -3.536 9.852 4.518 1.00 96.81 80 GLY A O 1
ATOM 617 N N . ILE A 1 81 ? -1.768 9.049 3.365 1.00 97.81 81 ILE A N 1
ATOM 618 C CA . ILE A 1 81 ? -1.097 8.392 4.488 1.00 97.81 81 ILE A CA 1
ATOM 619 C C . ILE A 1 81 ? -0.010 9.320 5.033 1.00 97.81 81 ILE A C 1
ATOM 621 O O . ILE A 1 81 ? 0.837 9.801 4.282 1.00 97.81 81 ILE A O 1
ATOM 625 N N . GLY A 1 82 ? -0.025 9.559 6.343 1.00 96.38 82 GLY A N 1
ATOM 626 C CA . GLY A 1 82 ? 0.995 10.340 7.043 1.00 96.38 82 GLY A CA 1
ATOM 627 C C . GLY A 1 82 ? 1.541 9.644 8.289 1.00 96.38 82 GLY A C 1
ATOM 628 O O . GLY A 1 82 ? 1.042 8.612 8.723 1.00 96.38 82 GLY A O 1
ATOM 629 N N . ASN A 1 83 ? 2.542 10.261 8.921 1.00 94.81 83 ASN A N 1
ATOM 630 C CA . ASN A 1 83 ? 3.293 9.680 10.048 1.00 94.81 83 ASN A CA 1
ATOM 631 C C . ASN A 1 83 ? 2.457 9.380 11.310 1.00 94.81 83 ASN A C 1
ATOM 633 O O . ASN A 1 83 ? 2.933 8.707 12.218 1.00 94.81 83 ASN A O 1
ATOM 637 N N . GLY A 1 84 ? 1.241 9.925 11.407 1.00 94.88 84 GLY A N 1
ATOM 638 C CA . GLY A 1 84 ? 0.313 9.652 12.509 1.00 94.88 84 GLY A CA 1
ATOM 639 C C . GLY A 1 84 ? -0.624 8.470 12.257 1.00 94.88 84 GLY A C 1
ATOM 640 O O . GLY A 1 84 ? -1.382 8.115 13.155 1.00 94.88 84 GLY A O 1
ATOM 641 N N . ASP A 1 85 ? -0.604 7.891 11.056 1.00 96.44 85 ASP A N 1
ATOM 642 C CA . ASP A 1 85 ? -1.555 6.865 10.653 1.00 96.44 85 ASP A CA 1
ATOM 643 C C . ASP A 1 85 ? -1.081 5.448 11.031 1.00 96.44 85 ASP A C 1
ATOM 645 O O . ASP A 1 85 ? 0.048 5.028 10.776 1.00 96.44 85 ASP A O 1
ATOM 649 N N . ARG A 1 86 ? -1.999 4.659 11.586 1.00 95.69 86 ARG A N 1
ATOM 650 C CA . ARG A 1 86 ? -1.941 3.203 11.717 1.00 95.69 86 ARG A CA 1
ATOM 651 C C . ARG A 1 86 ? -2.338 2.571 10.384 1.00 95.69 86 ARG A C 1
ATOM 653 O O . ARG A 1 86 ? -3.520 2.456 10.054 1.00 95.69 86 ARG A O 1
ATOM 660 N N . VAL A 1 87 ? -1.337 2.147 9.620 1.00 97.38 87 VAL A N 1
ATOM 661 C CA . VAL A 1 87 ? -1.534 1.494 8.321 1.00 97.38 87 VAL A CA 1
ATOM 662 C C . VAL A 1 87 ? -1.875 0.013 8.506 1.00 97.38 87 VAL A C 1
ATOM 664 O O . VAL A 1 87 ? -1.106 -0.746 9.096 1.00 97.38 87 VAL A O 1
ATOM 667 N N . VAL A 1 88 ? -3.017 -0.411 7.965 1.00 97.81 88 VAL A N 1
ATOM 668 C CA . VAL A 1 88 ? -3.456 -1.811 7.904 1.00 97.81 88 VAL A CA 1
ATOM 669 C C . VAL A 1 88 ? -3.456 -2.250 6.449 1.00 97.81 88 VAL A C 1
ATOM 671 O O . VAL A 1 88 ? -4.255 -1.766 5.651 1.00 97.81 88 VAL A O 1
ATOM 674 N N . VAL A 1 89 ? -2.563 -3.174 6.104 1.00 97.88 89 VAL A N 1
ATOM 675 C CA . VAL A 1 89 ? -2.415 -3.670 4.732 1.00 97.88 89 VAL A CA 1
ATOM 676 C C . VAL A 1 89 ? -3.131 -5.009 4.574 1.00 97.88 89 VAL A C 1
ATOM 678 O O . VAL A 1 89 ? -2.988 -5.886 5.426 1.00 97.88 89 VAL A O 1
ATOM 681 N N . TYR A 1 90 ? -3.857 -5.187 3.473 1.00 97.88 90 TYR A N 1
ATOM 682 C CA . TYR A 1 90 ? -4.427 -6.469 3.064 1.00 97.88 90 TYR A CA 1
ATOM 683 C C . TYR A 1 90 ? -4.150 -6.749 1.582 1.00 97.88 90 TYR A C 1
ATOM 685 O O . TYR A 1 90 ? -3.728 -5.864 0.842 1.00 97.88 90 TYR A O 1
ATOM 693 N N . ASP A 1 91 ? -4.364 -7.990 1.157 1.00 97.06 91 ASP A N 1
ATOM 694 C CA . ASP A 1 91 ? -4.360 -8.399 -0.245 1.00 97.06 91 ASP A CA 1
ATOM 695 C C . ASP A 1 91 ? -5.511 -9.376 -0.521 1.00 97.06 91 ASP A C 1
ATOM 697 O O . ASP A 1 91 ? -6.180 -9.888 0.385 1.00 97.06 91 ASP A O 1
ATOM 701 N N . THR A 1 92 ? -5.788 -9.605 -1.802 1.00 92.75 92 THR A N 1
ATOM 702 C CA . THR A 1 92 ? -6.704 -10.657 -2.240 1.00 92.75 92 THR A CA 1
ATOM 703 C C . THR A 1 92 ? -5.990 -12.005 -2.343 1.00 92.75 92 THR A C 1
ATOM 705 O O . THR A 1 92 ? -4.779 -12.108 -2.527 1.00 92.75 92 THR A O 1
ATOM 708 N N . ARG A 1 93 ? -6.763 -13.096 -2.268 1.00 80.38 93 ARG A N 1
ATOM 709 C CA . ARG A 1 93 ? -6.214 -14.458 -2.327 1.00 80.38 93 ARG A CA 1
ATOM 710 C C . ARG A 1 93 ? -5.431 -14.708 -3.621 1.00 80.38 93 ARG A C 1
ATOM 712 O O . ARG A 1 93 ? -5.928 -14.437 -4.716 1.00 80.38 93 ARG A O 1
ATOM 719 N N . GLY A 1 94 ? -4.270 -15.345 -3.479 1.00 71.94 94 GLY A N 1
ATOM 720 C CA . GLY A 1 94 ? -3.455 -15.868 -4.580 1.00 71.94 94 GLY A CA 1
ATOM 721 C C . GLY A 1 94 ? -1.970 -15.574 -4.399 1.00 71.94 94 GLY A C 1
ATOM 722 O O . GLY A 1 94 ? -1.150 -16.481 -4.521 1.00 71.94 94 GLY A O 1
ATOM 723 N N . VAL A 1 95 ? -1.639 -14.336 -4.037 1.00 69.69 95 VAL A N 1
ATOM 724 C CA . VAL A 1 95 ? -0.273 -13.878 -3.758 1.00 69.69 95 VAL A CA 1
ATOM 725 C C . VAL A 1 95 ? -0.292 -13.136 -2.429 1.00 69.69 95 VAL A C 1
ATOM 727 O O . VAL A 1 95 ? -1.183 -12.334 -2.192 1.00 69.69 95 VAL A O 1
ATOM 730 N N . VAL A 1 96 ? 0.689 -13.405 -1.566 1.00 82.81 96 VAL A N 1
ATOM 731 C CA . VAL A 1 96 ? 0.837 -12.719 -0.271 1.00 82.81 96 VAL A CA 1
ATOM 732 C C . VAL A 1 96 ? 1.619 -11.411 -0.479 1.00 82.81 96 VAL A C 1
ATOM 734 O O . VAL A 1 96 ? 2.752 -11.265 -0.012 1.00 82.81 96 VAL A O 1
ATOM 737 N N . SER A 1 97 ? 1.072 -10.494 -1.282 1.00 94.25 97 SER A N 1
ATOM 738 C CA . SER A 1 97 ? 1.723 -9.235 -1.675 1.00 94.25 97 SER A CA 1
ATOM 739 C C . SER A 1 97 ? 1.630 -8.141 -0.603 1.00 94.25 97 SER A C 1
ATOM 741 O O . SER A 1 97 ? 2.527 -7.300 -0.514 1.00 94.25 97 SER A O 1
ATOM 743 N N . ALA A 1 98 ? 0.640 -8.193 0.291 1.00 96.31 98 ALA A N 1
ATOM 744 C CA . ALA A 1 98 ? 0.472 -7.252 1.399 1.00 96.31 98 ALA A CA 1
ATOM 745 C C . ALA A 1 98 ? 1.695 -7.206 2.322 1.00 96.31 98 ALA A C 1
ATOM 747 O O . ALA A 1 98 ? 2.092 -6.139 2.789 1.00 96.31 98 ALA A O 1
ATOM 748 N N . ALA A 1 99 ? 2.347 -8.353 2.542 1.00 95.06 99 ALA A N 1
ATOM 749 C CA . ALA A 1 99 ? 3.555 -8.432 3.359 1.00 95.06 99 ALA A CA 1
ATOM 750 C C . ALA A 1 99 ? 4.703 -7.585 2.785 1.00 95.06 99 ALA A C 1
ATOM 752 O O . ALA A 1 99 ? 5.484 -7.010 3.545 1.00 95.06 99 ALA A O 1
ATOM 753 N N . ARG A 1 100 ? 4.796 -7.464 1.453 1.00 96.25 100 ARG A N 1
ATOM 754 C CA . ARG A 1 100 ? 5.802 -6.617 0.808 1.00 96.25 100 ARG A CA 1
ATOM 755 C C . ARG A 1 100 ? 5.513 -5.139 1.048 1.00 96.25 100 ARG A C 1
ATOM 757 O O . ARG A 1 100 ? 6.430 -4.413 1.415 1.00 96.25 100 ARG A O 1
ATOM 764 N N . VAL A 1 101 ? 4.260 -4.716 0.901 1.00 97.31 101 VAL A N 1
ATOM 765 C CA . VAL A 1 101 ? 3.850 -3.330 1.173 1.00 97.31 101 VAL A CA 1
ATOM 766 C C . VAL A 1 101 ? 4.085 -2.982 2.646 1.00 97.31 101 VAL A C 1
ATOM 768 O O . VAL A 1 101 ? 4.740 -1.986 2.939 1.00 97.31 101 VAL A O 1
ATOM 771 N N . TRP A 1 102 ? 3.664 -3.846 3.577 1.00 96.56 102 TRP A N 1
ATOM 772 C CA . TRP A 1 102 ? 3.940 -3.690 5.012 1.00 96.56 102 TRP A CA 1
ATOM 773 C C . TRP A 1 102 ? 5.438 -3.535 5.312 1.00 96.56 102 TRP A C 1
ATOM 775 O O . TRP A 1 102 ? 5.836 -2.648 6.069 1.00 96.56 102 TRP A O 1
ATOM 785 N N . TRP A 1 103 ? 6.279 -4.374 4.700 1.00 96.69 103 TRP A N 1
ATOM 786 C CA . TRP A 1 103 ? 7.728 -4.284 4.869 1.00 96.69 103 TRP A CA 1
ATOM 787 C C . TRP A 1 103 ? 8.291 -2.976 4.299 1.00 96.69 103 TRP A C 1
ATOM 789 O O . TRP A 1 103 ? 9.171 -2.383 4.916 1.00 96.69 103 TRP A O 1
ATOM 799 N N . THR A 1 104 ? 7.770 -2.499 3.167 1.00 97.62 104 THR A N 1
ATOM 800 C CA . THR A 1 104 ? 8.178 -1.223 2.568 1.00 97.62 104 THR A CA 1
ATOM 801 C C . THR A 1 104 ? 7.882 -0.042 3.494 1.00 97.62 104 THR A C 1
ATOM 803 O O . THR A 1 104 ? 8.786 0.756 3.713 1.00 97.62 104 THR A O 1
ATOM 806 N N . PHE A 1 105 ? 6.701 0.031 4.124 1.00 97.06 105 PHE A N 1
ATOM 807 C CA . PHE A 1 105 ? 6.433 1.042 5.163 1.00 97.06 105 PH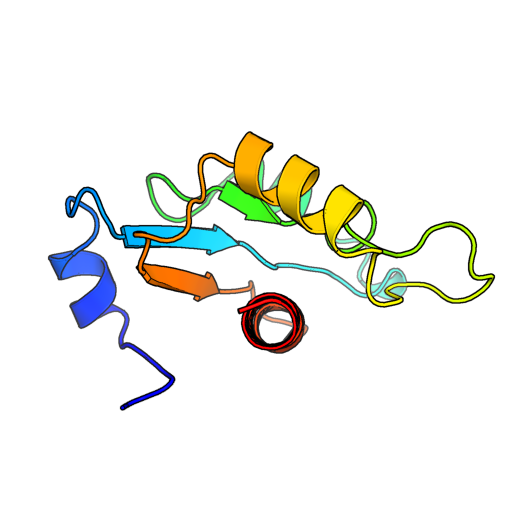E A CA 1
ATOM 808 C C . PHE A 1 105 ? 7.461 0.954 6.298 1.00 97.06 105 PHE A C 1
ATOM 810 O O . PHE A 1 105 ? 8.147 1.923 6.598 1.00 97.06 105 PHE A O 1
ATOM 817 N N . ARG A 1 106 ? 7.663 -0.251 6.847 1.00 95.12 106 ARG A N 1
ATOM 818 C CA . ARG A 1 106 ? 8.630 -0.504 7.929 1.00 95.12 106 ARG A CA 1
ATOM 819 C C . ARG A 1 106 ? 10.078 -0.147 7.579 1.00 95.12 106 ARG A C 1
ATOM 821 O O . ARG A 1 106 ? 10.860 0.089 8.497 1.00 95.12 106 ARG A O 1
ATOM 828 N N . ALA A 1 107 ? 10.451 -0.181 6.301 1.00 97.06 107 ALA A N 1
ATOM 829 C CA . ALA A 1 107 ? 11.783 0.192 5.840 1.00 97.06 107 ALA A CA 1
ATOM 830 C C . ALA A 1 107 ? 12.011 1.713 5.866 1.00 97.06 107 ALA A C 1
ATOM 832 O O . ALA A 1 107 ? 13.160 2.138 5.975 1.00 97.06 107 ALA A O 1
ATOM 833 N N . PHE A 1 108 ? 10.941 2.512 5.791 1.00 96.00 108 PHE A N 1
ATOM 834 C CA . PHE A 1 108 ? 11.007 3.974 5.722 1.00 96.00 108 PHE A CA 1
ATOM 835 C C . PHE A 1 108 ? 10.640 4.703 7.020 1.00 96.00 108 PHE A C 1
ATOM 837 O O . PHE A 1 108 ? 10.965 5.883 7.140 1.00 96.00 108 PHE A O 1
ATOM 844 N N . GLY A 1 109 ? 10.062 4.017 8.009 1.00 84.31 109 GLY A N 1
ATOM 845 C CA . GLY A 1 109 ? 9.784 4.564 9.346 1.00 84.31 109 GLY A CA 1
ATOM 846 C C . GLY A 1 109 ? 8.320 4.472 9.721 1.00 84.31 109 GLY A C 1
ATOM 847 O O . GLY A 1 109 ? 7.922 5.266 10.598 1.00 84.31 109 GLY A O 1
#

Radius of gyration: 13.86 Å; chains: 1; bounding box: 31×27×36 Å

pLDDT: mean 95.08, std 6.11, range [57.56, 98.56]

Foldseek 3Di:
DDPDDDPVRCVVCVVPPQEEEEEQADDDVVVVDDQVVVVVVDDDPRYDYDDQQQQAPPVDPDGSHQHDLVSNCVRVVVSVHDPSHDYDYDYDPDDRRSVSVSVSVVVND